Protein AF-A0A9D8B6K0-F1 (afdb_monomer_lite)

Foldseek 3Di:
DLQLLLCLLVQLQVLQVHDLVQLCVQLVHDSVVNVCSNRSVDRDDLVSSVSSLVSSPPRGDPDPVSVVSNVVSVVSSCVVVVPD

Secondary structure (DSSP, 8-state):
-HHHHHHHHHHHHHHTT--HHHHHHHHTS-HHHHHHHHTTSSPPPHHHHHHHHHHHHTT--S-HHHHHHHHHHHHHHHHHHTT-

pLDDT: mean 88.22, std 11.72, range [40.72, 97.19]

Structure (mmCIF, N/CA/C/O backbone):
data_AF-A0A9D8B6K0-F1
#
_entry.id   AF-A0A9D8B6K0-F1
#
loop_
_atom_site.group_PDB
_atom_site.id
_atom_site.type_symbol
_atom_site.label_atom_id
_atom_site.label_alt_id
_atom_site.label_comp_id
_atom_site.label_asym_id
_atom_site.label_entity_id
_atom_site.label_seq_id
_atom_site.pdbx_PDB_ins_code
_atom_site.Cartn_x
_atom_site.Cartn_y
_atom_site.Cartn_z
_atom_site.occupancy
_atom_site.B_iso_or_equiv
_atom_site.auth_seq_id
_atom_site.auth_comp_id
_atom_site.auth_asym_id
_atom_site.auth_atom_id
_atom_site.pdbx_PDB_model_num
ATOM 1 N N . MET A 1 1 ? 16.196 -1.288 -0.230 1.00 51.41 1 MET A N 1
ATOM 2 C CA . MET A 1 1 ? 15.685 -0.354 -1.255 1.00 51.41 1 MET A CA 1
ATOM 3 C C . MET A 1 1 ? 14.526 -0.922 -2.083 1.00 51.41 1 MET A C 1
ATOM 5 O O . MET A 1 1 ? 13.396 -0.642 -1.723 1.00 51.41 1 MET A O 1
ATOM 9 N N . GLN A 1 2 ? 14.701 -1.773 -3.110 1.00 55.69 2 GLN A N 1
ATOM 10 C CA . GLN A 1 2 ? 13.562 -2.218 -3.965 1.00 55.69 2 GLN A CA 1
ATOM 11 C C . GLN A 1 2 ? 12.473 -3.045 -3.235 1.00 55.69 2 GLN A C 1
ATOM 13 O O . GLN A 1 2 ? 11.299 -2.985 -3.590 1.00 55.69 2 GLN A O 1
ATOM 18 N N . ASN A 1 3 ? 12.847 -3.774 -2.177 1.00 70.38 3 ASN A N 1
ATOM 19 C CA . ASN A 1 3 ? 11.924 -4.544 -1.331 1.00 70.38 3 ASN A CA 1
ATOM 20 C C . ASN A 1 3 ? 11.106 -3.661 -0.357 1.00 70.38 3 ASN A C 1
ATOM 22 O O . ASN A 1 3 ? 10.056 -4.072 0.129 1.00 70.38 3 ASN A O 1
ATOM 26 N N . GLU A 1 4 ? 11.562 -2.437 -0.067 1.00 85.12 4 GLU A N 1
ATOM 27 C CA . GLU A 1 4 ? 10.973 -1.597 0.988 1.00 85.12 4 GLU A CA 1
ATOM 28 C C . GLU A 1 4 ? 9.676 -0.922 0.537 1.00 85.12 4 GLU A C 1
ATOM 30 O O . GLU A 1 4 ? 8.739 -0.839 1.326 1.00 85.12 4 GLU A O 1
ATOM 35 N N . ILE A 1 5 ? 9.564 -0.528 -0.740 1.00 88.62 5 ILE A N 1
ATOM 36 C CA . ILE A 1 5 ? 8.314 0.020 -1.297 1.00 88.62 5 ILE A CA 1
ATOM 37 C C . ILE A 1 5 ? 7.208 -1.037 -1.260 1.00 88.62 5 ILE A C 1
ATOM 39 O O . ILE A 1 5 ? 6.104 -0.772 -0.786 1.00 88.62 5 ILE A O 1
ATOM 43 N N . GLY A 1 6 ? 7.504 -2.245 -1.748 1.00 92.19 6 GLY A N 1
ATOM 44 C CA . GLY A 1 6 ? 6.556 -3.358 -1.739 1.00 92.19 6 GLY A CA 1
ATOM 45 C C . GLY A 1 6 ? 6.062 -3.673 -0.330 1.00 92.19 6 GLY A C 1
ATOM 46 O O . GLY A 1 6 ? 4.858 -3.817 -0.102 1.00 92.19 6 GLY A O 1
ATOM 47 N N . LEU A 1 7 ? 6.987 -3.699 0.631 1.00 92.31 7 LEU A N 1
ATOM 48 C CA . LEU A 1 7 ? 6.670 -3.892 2.039 1.00 92.31 7 LEU A CA 1
ATOM 49 C C . LEU A 1 7 ? 5.819 -2.746 2.608 1.00 92.31 7 LEU A C 1
ATOM 51 O O . LEU A 1 7 ? 4.820 -3.019 3.270 1.00 92.31 7 LEU A O 1
ATOM 55 N N . ALA A 1 8 ? 6.149 -1.486 2.322 1.00 93.38 8 ALA A N 1
ATOM 56 C CA . ALA A 1 8 ? 5.376 -0.325 2.768 1.00 93.38 8 ALA A CA 1
ATOM 57 C C . ALA A 1 8 ? 3.937 -0.349 2.223 1.00 93.38 8 ALA A C 1
ATOM 59 O O . ALA A 1 8 ? 2.983 -0.156 2.977 1.00 93.38 8 ALA A O 1
ATOM 60 N N . ILE A 1 9 ? 3.761 -0.672 0.937 1.00 93.62 9 ILE A N 1
ATOM 61 C CA . ILE A 1 9 ? 2.439 -0.841 0.311 1.00 93.62 9 ILE A CA 1
ATOM 62 C C . ILE A 1 9 ? 1.657 -1.957 1.010 1.00 93.62 9 ILE A C 1
ATOM 64 O O . ILE A 1 9 ? 0.482 -1.781 1.339 1.00 93.62 9 ILE A O 1
ATOM 68 N N . ARG A 1 10 ? 2.310 -3.093 1.282 1.00 95.62 10 ARG A N 1
ATOM 69 C CA . ARG A 1 10 ? 1.693 -4.223 1.983 1.00 95.62 10 ARG A CA 1
ATOM 70 C C . ARG A 1 10 ? 1.230 -3.834 3.385 1.00 95.62 10 ARG A C 1
ATOM 72 O O . ARG A 1 10 ? 0.095 -4.143 3.745 1.00 95.62 10 ARG A O 1
ATOM 79 N N . LEU A 1 11 ? 2.093 -3.191 4.170 1.00 94.69 11 LEU A N 1
ATOM 80 C CA . LEU A 1 11 ? 1.794 -2.784 5.545 1.00 94.69 11 LEU A CA 1
ATOM 81 C C . LEU A 1 11 ? 0.633 -1.791 5.581 1.00 94.69 11 LEU A C 1
ATOM 83 O O . LEU A 1 11 ? -0.331 -2.013 6.312 1.00 94.69 11 LEU A O 1
ATOM 87 N N . ALA A 1 12 ? 0.674 -0.765 4.730 1.00 94.62 12 ALA A N 1
ATOM 88 C CA . ALA A 1 12 ? -0.401 0.209 4.587 1.00 94.62 12 ALA A CA 1
ATOM 89 C C . ALA A 1 12 ? -1.732 -0.463 4.209 1.00 94.62 12 ALA A C 1
ATOM 91 O O . ALA A 1 12 ? -2.755 -0.227 4.852 1.00 94.62 12 ALA A O 1
ATOM 92 N N . ARG A 1 13 ? -1.719 -1.364 3.217 1.00 96.25 13 ARG A N 1
ATOM 93 C CA . ARG A 1 13 ? -2.914 -2.095 2.777 1.00 96.25 13 ARG A CA 1
ATOM 94 C C . ARG A 1 13 ? -3.512 -2.956 3.893 1.00 96.25 13 ARG A C 1
ATOM 96 O O . ARG A 1 13 ? -4.729 -2.957 4.077 1.00 96.25 13 ARG A O 1
ATOM 103 N N . VAL A 1 14 ? -2.678 -3.723 4.595 1.00 95.75 14 VAL A N 1
ATOM 104 C CA . VAL A 1 14 ? -3.128 -4.604 5.683 1.00 95.75 14 VAL A CA 1
ATOM 105 C C . VAL A 1 14 ? -3.681 -3.782 6.844 1.00 95.75 14 VAL A C 1
ATOM 107 O O . VAL A 1 14 ? -4.727 -4.142 7.378 1.00 9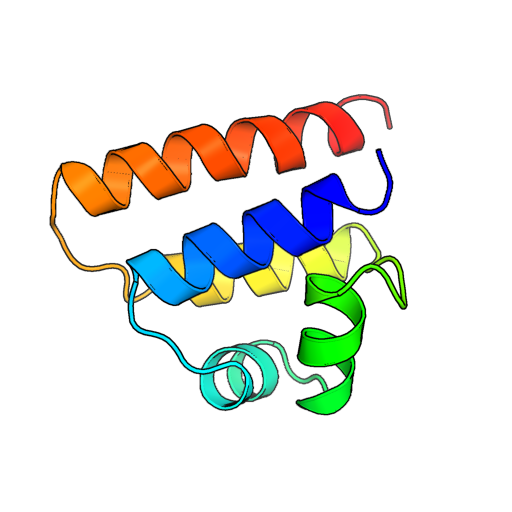5.75 14 VAL A O 1
ATOM 110 N N . ALA A 1 15 ? -3.051 -2.654 7.182 1.00 94.25 15 ALA A N 1
ATOM 111 C CA . ALA A 1 15 ? -3.515 -1.771 8.251 1.00 94.25 15 ALA A CA 1
ATOM 112 C C . ALA A 1 15 ? -4.920 -1.203 7.994 1.00 94.25 15 ALA A C 1
ATOM 114 O O . ALA A 1 15 ? -5.694 -1.049 8.933 1.00 94.25 15 ALA A O 1
ATOM 115 N N . VAL A 1 16 ? -5.280 -0.943 6.732 1.00 95.00 16 VAL A N 1
ATOM 116 C CA . VAL A 1 16 ? -6.635 -0.496 6.358 1.00 95.00 16 VAL A CA 1
ATOM 117 C C . VAL A 1 16 ? -7.604 -1.650 6.058 1.00 95.00 16 VAL A C 1
ATOM 119 O O . VAL A 1 16 ? -8.717 -1.410 5.599 1.00 95.00 16 VAL A O 1
ATOM 122 N N . GLY A 1 17 ? -7.195 -2.908 6.264 1.00 94.75 17 GLY A N 1
ATOM 123 C CA . GLY A 1 17 ? -8.052 -4.085 6.082 1.00 94.75 17 GLY A CA 1
ATOM 124 C C . GLY A 1 17 ? -8.406 -4.423 4.628 1.00 94.75 17 GLY A C 1
ATOM 125 O O . GLY A 1 17 ? -9.355 -5.167 4.387 1.00 94.75 17 GLY A O 1
ATOM 126 N N . LYS A 1 18 ? -7.671 -3.900 3.639 1.00 95.06 18 LYS A N 1
ATOM 127 C CA . LYS A 1 18 ? -7.952 -4.158 2.216 1.00 95.06 18 LYS A CA 1
ATOM 128 C C . LYS A 1 18 ? -7.272 -5.434 1.725 1.00 95.06 18 LYS A C 1
ATOM 130 O O . LYS A 1 18 ? -6.118 -5.713 2.051 1.00 95.06 18 LYS A O 1
ATOM 135 N N . SER A 1 19 ? -7.933 -6.187 0.854 1.00 96.62 19 SER A N 1
ATOM 136 C CA . SER A 1 19 ? -7.318 -7.297 0.122 1.00 96.62 19 SER A CA 1
ATOM 137 C C . SER A 1 19 ? -6.507 -6.797 -1.079 1.00 96.62 19 SER A C 1
ATOM 139 O O . SER A 1 19 ? -6.738 -5.703 -1.602 1.00 96.62 19 SER A O 1
ATOM 141 N N . GLN A 1 20 ? -5.559 -7.611 -1.557 1.00 97.12 20 GLN A N 1
ATOM 142 C CA . GLN A 1 20 ? -4.811 -7.304 -2.785 1.00 97.12 20 GLN A CA 1
ATOM 143 C C . GLN A 1 20 ? -5.754 -7.133 -3.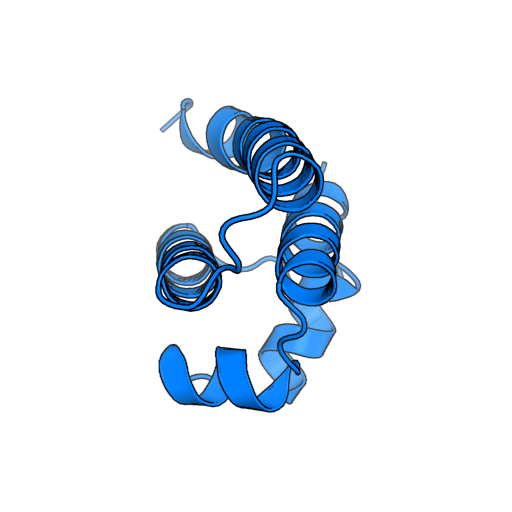984 1.00 97.12 20 GLN A C 1
ATOM 145 O O . GLN A 1 20 ? -5.537 -6.253 -4.809 1.00 97.12 20 GLN A O 1
ATOM 150 N N . TRP A 1 21 ? -6.832 -7.923 -4.050 1.00 97.19 21 TRP A N 1
ATOM 151 C CA . TRP A 1 21 ? -7.833 -7.842 -5.114 1.00 97.19 21 TRP A CA 1
ATOM 152 C C . TRP A 1 21 ? -8.588 -6.508 -5.104 1.00 97.19 21 TRP A C 1
ATOM 154 O O . TRP A 1 21 ? -8.744 -5.885 -6.151 1.00 97.19 21 TRP A O 1
ATOM 164 N N . GLN A 1 22 ? -9.007 -6.032 -3.925 1.00 95.19 22 GLN A N 1
ATOM 165 C CA . GLN A 1 22 ? -9.711 -4.752 -3.787 1.00 95.19 22 GLN A CA 1
ATOM 166 C C . GLN A 1 22 ? -8.846 -3.578 -4.258 1.00 95.19 22 GLN A C 1
ATOM 168 O O . GLN A 1 22 ? -9.326 -2.712 -4.989 1.00 95.19 22 GLN A O 1
ATOM 173 N N . VAL A 1 23 ? -7.564 -3.566 -3.878 1.00 96.19 23 VAL A N 1
ATOM 174 C CA . VAL A 1 23 ? -6.619 -2.530 -4.321 1.00 96.19 23 VAL A CA 1
ATOM 175 C C . VAL A 1 23 ? -6.333 -2.655 -5.820 1.00 96.19 23 VAL A C 1
ATOM 177 O O . VAL A 1 23 ? -6.404 -1.660 -6.536 1.00 96.19 23 VAL A O 1
ATOM 180 N N . ALA A 1 24 ? -6.084 -3.870 -6.317 1.00 96.06 24 ALA A N 1
ATOM 181 C CA . ALA A 1 24 ? -5.801 -4.125 -7.729 1.00 96.06 24 ALA A CA 1
ATOM 182 C C . ALA A 1 24 ? -6.938 -3.651 -8.644 1.00 96.06 24 ALA A C 1
ATOM 184 O O . ALA A 1 24 ? -6.698 -2.904 -9.594 1.00 96.06 24 ALA A O 1
ATOM 185 N N . ARG A 1 25 ? -8.185 -4.008 -8.306 1.00 95.38 25 ARG A N 1
ATOM 186 C CA . ARG A 1 25 ? -9.380 -3.591 -9.049 1.00 95.38 25 ARG A CA 1
ATOM 187 C C . ARG A 1 25 ? -9.532 -2.074 -9.075 1.00 95.38 25 ARG A C 1
ATOM 189 O O . ARG A 1 25 ? -9.883 -1.524 -10.111 1.00 95.38 25 ARG A O 1
ATOM 196 N N . ARG A 1 26 ? -9.249 -1.398 -7.959 1.00 93.31 26 ARG A N 1
ATOM 197 C CA . ARG A 1 26 ? -9.356 0.064 -7.859 1.00 93.31 26 ARG A CA 1
ATOM 198 C C . ARG A 1 26 ? -8.295 0.797 -8.682 1.00 93.31 26 ARG A C 1
ATOM 200 O O . ARG A 1 26 ? -8.568 1.877 -9.189 1.00 93.31 26 ARG A O 1
ATOM 207 N N . VAL A 1 27 ? -7.106 0.213 -8.818 1.00 93.50 27 VAL A N 1
ATOM 208 C CA . VAL A 1 27 ? -5.987 0.784 -9.591 1.00 93.50 27 VAL A CA 1
ATOM 209 C C . VAL A 1 27 ? -6.031 0.398 -11.075 1.00 93.50 27 VAL A C 1
ATOM 211 O O . VAL A 1 27 ? -5.374 1.042 -11.890 1.00 93.50 27 VAL A O 1
ATOM 214 N N . GLY A 1 28 ? -6.814 -0.622 -11.439 1.00 94.62 28 GLY A N 1
ATOM 215 C CA . GLY A 1 28 ? -6.895 -1.130 -12.809 1.00 94.62 28 GLY A CA 1
ATOM 216 C C . GLY A 1 28 ? -5.721 -2.037 -13.185 1.00 94.62 28 GLY A C 1
ATOM 217 O O . GLY A 1 28 ? -5.306 -2.059 -14.339 1.00 94.62 28 GLY A O 1
ATOM 218 N N . VAL A 1 29 ? -5.166 -2.776 -12.219 1.00 94.56 29 VAL A N 1
ATOM 219 C CA . VAL A 1 29 ? -4.093 -3.760 -12.447 1.00 94.56 29 VAL A CA 1
ATOM 220 C C . VAL A 1 29 ? -4.565 -5.169 -12.115 1.00 94.56 29 VAL A C 1
ATOM 222 O O . VAL A 1 29 ? -5.505 -5.370 -11.347 1.00 94.56 29 VAL A O 1
ATOM 225 N N . HIS A 1 30 ? -3.879 -6.174 -12.658 1.00 96.19 30 HIS A N 1
ATOM 226 C CA . HIS A 1 30 ? -4.140 -7.561 -12.294 1.00 96.19 30 HIS A CA 1
ATOM 227 C C . HIS A 1 30 ? -3.744 -7.825 -10.820 1.00 96.19 30 HIS A C 1
ATOM 229 O O . HIS A 1 30 ? -2.686 -7.355 -10.391 1.00 96.19 30 HIS A O 1
ATOM 235 N N . PRO A 1 31 ? -4.507 -8.611 -10.029 1.00 93.50 31 PRO A N 1
ATOM 236 C CA . PRO A 1 31 ? -4.164 -8.916 -8.632 1.00 93.50 31 PRO A CA 1
ATOM 237 C C . PRO A 1 31 ? -2.767 -9.528 -8.447 1.00 93.50 31 PRO A C 1
ATOM 239 O O . PRO A 1 31 ? -2.082 -9.239 -7.465 1.00 93.50 31 PRO A O 1
ATOM 242 N N . ALA A 1 32 ? -2.307 -10.320 -9.423 1.00 96.12 32 ALA A N 1
ATOM 243 C CA . ALA A 1 32 ? -0.949 -10.868 -9.425 1.00 96.12 32 ALA A CA 1
ATOM 244 C C . ALA A 1 32 ? 0.134 -9.774 -9.438 1.00 96.12 32 ALA A C 1
ATOM 246 O O . ALA A 1 32 ? 1.176 -9.951 -8.810 1.00 96.12 32 ALA A O 1
ATOM 247 N N . SER A 1 33 ? -0.124 -8.626 -10.076 1.00 96.19 33 SER A N 1
ATOM 248 C CA . SER A 1 33 ? 0.799 -7.488 -10.075 1.00 96.19 33 SER A CA 1
ATOM 249 C C . SER A 1 33 ? 0.998 -6.948 -8.662 1.00 96.19 33 SER A C 1
ATOM 251 O O . SER A 1 33 ? 2.136 -6.779 -8.240 1.00 96.19 33 SER A O 1
ATOM 253 N N . VAL A 1 34 ? -0.082 -6.783 -7.887 1.00 96.62 34 VAL A N 1
ATOM 254 C CA . VAL A 1 34 ? 0.002 -6.338 -6.483 1.00 96.62 34 VAL A CA 1
ATOM 255 C C . VAL A 1 34 ? 0.786 -7.340 -5.635 1.00 96.62 34 VAL A C 1
ATOM 257 O O . VAL A 1 34 ? 1.654 -6.941 -4.865 1.00 96.62 34 VAL A O 1
ATOM 260 N N . ASN A 1 35 ? 0.558 -8.644 -5.820 1.00 96.31 35 ASN A N 1
ATOM 261 C CA . ASN A 1 35 ? 1.351 -9.681 -5.153 1.00 96.31 35 ASN A CA 1
ATOM 262 C C . ASN A 1 35 ? 2.846 -9.587 -5.517 1.00 96.31 35 ASN A C 1
ATOM 264 O O . ASN A 1 35 ? 3.710 -9.670 -4.645 1.00 96.31 35 ASN A O 1
ATOM 268 N N . HIS A 1 36 ? 3.174 -9.384 -6.795 1.00 95.81 36 HIS A N 1
ATOM 269 C CA . HIS A 1 36 ? 4.561 -9.221 -7.227 1.00 95.81 36 HIS A CA 1
ATOM 270 C C . HIS A 1 36 ? 5.216 -7.970 -6.641 1.00 95.81 36 HIS A C 1
ATOM 272 O O . HIS A 1 36 ? 6.358 -8.064 -6.193 1.00 95.81 36 HIS A O 1
ATOM 278 N N . PHE A 1 37 ? 4.497 -6.848 -6.580 1.00 95.00 37 PHE A N 1
ATOM 279 C CA . PHE A 1 37 ? 4.983 -5.617 -5.959 1.00 95.00 37 PHE A CA 1
ATOM 280 C C . PHE A 1 37 ? 5.252 -5.815 -4.466 1.00 95.00 37 PHE A C 1
ATOM 282 O O . PHE A 1 37 ? 6.361 -5.570 -4.004 1.00 95.00 37 PHE A O 1
ATOM 289 N N . GLU A 1 38 ? 4.280 -6.339 -3.715 1.00 95.25 38 GLU A N 1
ATOM 290 C CA . GLU A 1 38 ? 4.391 -6.516 -2.259 1.00 95.25 38 GLU A CA 1
ATOM 291 C C . GLU A 1 38 ? 5.476 -7.502 -1.825 1.00 95.25 38 GLU A C 1
ATOM 293 O O . GLU A 1 38 ? 5.935 -7.456 -0.686 1.00 95.25 38 GLU A O 1
ATOM 298 N N . ARG A 1 39 ? 5.868 -8.417 -2.715 1.00 93.69 39 ARG A N 1
ATOM 299 C CA . ARG A 1 39 ? 6.943 -9.388 -2.479 1.00 93.69 39 ARG A CA 1
ATOM 300 C C . ARG A 1 39 ? 8.292 -8.948 -3.047 1.00 93.69 39 ARG A C 1
ATOM 302 O O . ARG A 1 39 ? 9.214 -9.758 -3.051 1.00 93.69 39 ARG A O 1
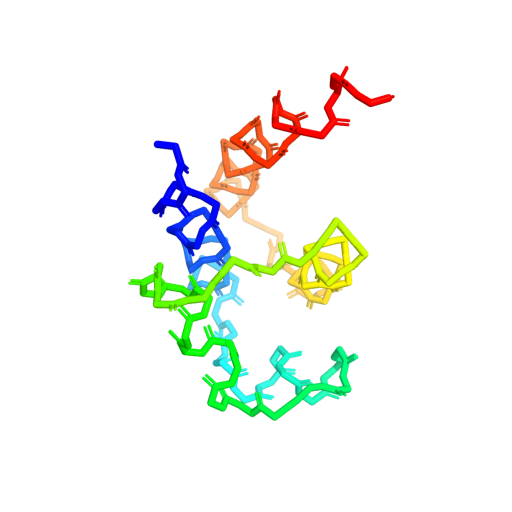ATOM 309 N N . GLY A 1 40 ? 8.379 -7.744 -3.616 1.00 91.62 40 GLY A N 1
ATOM 310 C CA . GLY A 1 40 ? 9.588 -7.252 -4.277 1.00 91.62 40 GLY A CA 1
ATOM 311 C C . GLY A 1 40 ? 9.981 -8.035 -5.537 1.00 91.62 40 GLY A C 1
ATOM 312 O O . GLY A 1 40 ? 11.105 -7.905 -6.005 1.00 91.62 40 GLY A O 1
ATOM 313 N N . LYS A 1 41 ? 9.078 -8.851 -6.103 1.00 92.88 41 LYS A N 1
ATOM 314 C CA . LYS A 1 41 ? 9.326 -9.602 -7.351 1.00 92.88 41 LYS A CA 1
ATOM 315 C C . LYS A 1 41 ? 9.298 -8.704 -8.586 1.00 92.88 41 LYS A C 1
ATOM 317 O O . LYS A 1 41 ? 9.839 -9.069 -9.623 1.00 92.88 41 LYS A O 1
ATOM 322 N N . ARG A 1 42 ? 8.617 -7.563 -8.491 1.00 91.38 42 ARG A N 1
ATOM 323 C CA . ARG A 1 42 ? 8.569 -6.527 -9.520 1.00 91.38 42 ARG A CA 1
ATOM 324 C C . ARG A 1 42 ? 8.534 -5.172 -8.834 1.00 91.38 42 ARG A C 1
ATOM 326 O O . ARG A 1 42 ? 7.828 -5.014 -7.843 1.00 91.38 42 ARG A O 1
ATOM 333 N N . VAL A 1 43 ? 9.254 -4.204 -9.384 1.00 87.25 43 VAL A N 1
ATOM 334 C CA . VAL A 1 43 ? 9.196 -2.820 -8.911 1.00 87.25 43 VAL A CA 1
ATOM 335 C C . VAL A 1 43 ? 8.038 -2.114 -9.628 1.00 87.25 43 VAL A C 1
ATOM 337 O O . VAL A 1 43 ? 8.015 -2.114 -10.863 1.00 87.25 43 VAL A O 1
ATOM 340 N N . PRO A 1 44 ? 7.040 -1.578 -8.904 1.00 89.44 44 PRO A N 1
ATOM 341 C CA . PRO A 1 44 ? 6.036 -0.704 -9.501 1.00 89.44 44 PRO A CA 1
ATOM 342 C C . PRO A 1 44 ? 6.670 0.635 -9.903 1.00 89.44 44 PRO A C 1
ATOM 344 O O . PRO A 1 44 ? 7.512 1.172 -9.183 1.00 89.44 44 PRO A O 1
ATOM 347 N N . ASP A 1 45 ? 6.252 1.187 -11.040 1.00 89.69 45 ASP A N 1
ATOM 348 C CA . ASP A 1 45 ? 6.624 2.551 -11.421 1.00 89.69 45 ASP A CA 1
ATOM 349 C C . ASP A 1 45 ? 5.982 3.599 -10.490 1.00 89.69 45 ASP A C 1
ATOM 351 O O . ASP A 1 45 ? 5.077 3.304 -9.701 1.00 89.69 45 ASP A O 1
ATOM 355 N N . ALA A 1 46 ? 6.468 4.840 -10.572 1.00 88.00 46 ALA A N 1
ATOM 356 C CA . ALA A 1 46 ? 6.029 5.940 -9.713 1.00 88.00 46 ALA A CA 1
ATOM 357 C C . ALA A 1 46 ? 4.514 6.190 -9.787 1.00 88.00 46 ALA A C 1
ATOM 359 O O . ALA A 1 46 ? 3.857 6.424 -8.768 1.00 88.00 46 ALA A O 1
ATOM 360 N N . GLU A 1 47 ? 3.936 6.102 -10.987 1.00 90.12 47 GLU A N 1
ATOM 361 C CA . GLU A 1 47 ? 2.503 6.295 -11.174 1.00 90.12 47 GLU A CA 1
ATOM 362 C C . GLU A 1 47 ? 1.694 5.173 -10.514 1.00 90.12 47 GLU A C 1
ATOM 364 O O . GLU A 1 47 ? 0.711 5.439 -9.815 1.00 90.12 47 GLU A O 1
ATOM 369 N N . THR A 1 48 ? 2.120 3.927 -10.692 1.00 92.81 48 THR A N 1
ATOM 370 C CA . THR A 1 48 ? 1.511 2.749 -10.081 1.00 92.81 48 THR A CA 1
ATOM 371 C C . THR A 1 48 ? 1.571 2.851 -8.564 1.00 92.81 48 THR A C 1
ATOM 373 O O . THR A 1 48 ? 0.560 2.604 -7.906 1.00 92.81 48 THR A O 1
ATOM 376 N N . VAL A 1 49 ? 2.697 3.287 -7.991 1.00 92.31 49 VAL A N 1
ATOM 377 C CA . VAL A 1 49 ? 2.796 3.514 -6.542 1.00 92.31 49 VAL A CA 1
ATOM 378 C C . VAL A 1 49 ? 1.825 4.592 -6.072 1.00 92.31 49 VAL A C 1
ATOM 380 O O . VAL A 1 49 ? 1.091 4.360 -5.110 1.00 92.31 49 VAL A O 1
ATOM 383 N N . ARG A 1 50 ? 1.737 5.729 -6.774 1.00 90.69 50 ARG A N 1
ATOM 384 C CA . ARG A 1 50 ? 0.773 6.794 -6.449 1.00 90.69 50 ARG A CA 1
ATOM 385 C C . ARG A 1 50 ? -0.669 6.283 -6.479 1.00 90.69 50 ARG A C 1
ATOM 387 O O . ARG A 1 50 ? -1.441 6.551 -5.559 1.00 90.69 50 ARG A O 1
ATOM 394 N N . ARG A 1 51 ? -1.043 5.526 -7.514 1.00 94.00 51 ARG A N 1
ATOM 395 C CA . ARG A 1 51 ? -2.395 4.959 -7.647 1.00 94.00 51 ARG A CA 1
ATOM 396 C C . ARG A 1 51 ? -2.690 3.931 -6.548 1.00 94.00 51 ARG A C 1
ATOM 398 O O . ARG A 1 51 ? -3.774 3.977 -5.970 1.00 94.00 51 ARG A O 1
ATOM 405 N N . LEU A 1 52 ? -1.738 3.047 -6.229 1.00 93.75 52 LEU A N 1
ATOM 406 C CA . LEU A 1 52 ? -1.850 2.077 -5.128 1.00 93.75 52 LEU A CA 1
ATOM 407 C C . LEU A 1 52 ? -2.056 2.779 -3.786 1.00 93.75 52 LEU A C 1
ATOM 409 O O . LEU A 1 52 ? -2.959 2.408 -3.039 1.00 93.75 52 LEU A O 1
ATOM 413 N N . TRP A 1 53 ? -1.268 3.816 -3.510 1.00 92.44 53 TRP A N 1
ATOM 414 C CA . TRP A 1 53 ? -1.367 4.589 -2.277 1.00 92.44 53 TRP A CA 1
ATOM 415 C C . TRP A 1 53 ? -2.734 5.267 -2.133 1.00 92.44 53 TRP A C 1
ATOM 417 O O . TRP A 1 53 ? -3.425 5.076 -1.133 1.00 92.44 53 TRP A O 1
ATOM 427 N N . ASN A 1 54 ? -3.186 5.963 -3.178 1.00 91.75 54 ASN A N 1
ATOM 428 C CA . ASN A 1 54 ? -4.499 6.609 -3.183 1.00 91.75 54 ASN A CA 1
ATOM 429 C C . ASN A 1 54 ? -5.637 5.591 -2.992 1.00 91.75 54 ASN A C 1
ATOM 431 O O . ASN A 1 54 ? -6.588 5.841 -2.257 1.00 91.75 54 ASN A O 1
ATOM 435 N N . ALA A 1 55 ? -5.543 4.413 -3.617 1.00 93.81 55 ALA A N 1
ATOM 436 C CA . ALA A 1 55 ? -6.542 3.356 -3.462 1.00 93.81 55 ALA A CA 1
ATOM 437 C C . ALA A 1 55 ? -6.609 2.785 -2.033 1.00 93.81 55 ALA A C 1
ATOM 439 O O . ALA A 1 55 ? -7.666 2.298 -1.617 1.00 93.81 55 ALA A O 1
ATOM 440 N N . ILE A 1 56 ? -5.498 2.830 -1.295 1.00 94.06 56 ILE A N 1
ATOM 441 C CA . ILE A 1 56 ? -5.416 2.428 0.111 1.00 94.06 56 ILE A CA 1
ATOM 442 C C . ILE A 1 56 ? -6.056 3.498 1.010 1.00 94.06 56 ILE A C 1
ATOM 444 O O . ILE A 1 56 ? -6.852 3.142 1.877 1.00 94.06 56 ILE A O 1
ATOM 448 N N . GLU A 1 57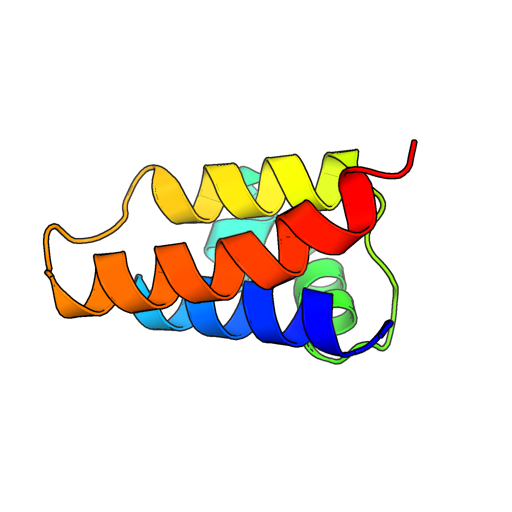 ? -5.775 4.783 0.774 1.00 88.50 57 GLU A N 1
ATOM 449 C CA . GLU A 1 57 ? -6.230 5.891 1.630 1.00 88.50 57 GLU A CA 1
ATOM 450 C C . GLU A 1 57 ? -7.738 6.167 1.576 1.00 88.50 57 GLU A C 1
ATOM 452 O O . GLU A 1 57 ? -8.315 6.502 2.609 1.00 88.50 57 GLU A O 1
ATOM 457 N N . ILE A 1 58 ? -8.394 6.019 0.416 1.00 84.88 58 ILE A N 1
ATOM 458 C CA . ILE A 1 58 ? -9.783 6.499 0.239 1.00 84.88 58 ILE A CA 1
ATOM 459 C C . ILE A 1 58 ? -10.787 5.861 1.219 1.00 84.88 58 ILE A C 1
ATOM 461 O O . ILE A 1 58 ? -11.763 6.508 1.583 1.00 84.88 58 ILE A O 1
ATOM 465 N N . ASP A 1 59 ? -10.531 4.642 1.702 1.00 78.88 59 ASP A N 1
ATOM 466 C CA . ASP A 1 59 ? -11.413 3.974 2.673 1.00 78.88 59 ASP A CA 1
ATOM 467 C C . ASP A 1 59 ? -10.677 3.608 3.974 1.00 78.88 59 ASP A C 1
ATOM 469 O O . ASP A 1 59 ? -11.024 2.628 4.637 1.00 78.88 59 ASP A O 1
ATOM 473 N N . ALA A 1 60 ? -9.613 4.339 4.321 1.00 85.00 60 ALA A N 1
ATOM 474 C CA . ALA A 1 60 ? -8.854 4.067 5.535 1.00 85.00 60 ALA A CA 1
ATOM 475 C C . ALA A 1 60 ? -9.720 4.301 6.795 1.00 85.00 60 ALA A C 1
ATOM 477 O O . ALA A 1 60 ? -10.334 5.365 6.932 1.00 85.00 60 ALA A O 1
ATOM 478 N N . PRO A 1 61 ? -9.760 3.350 7.750 1.00 86.69 61 PRO A N 1
ATOM 479 C CA . PRO A 1 61 ? -10.446 3.549 9.022 1.00 86.69 61 PRO A CA 1
ATOM 480 C C . PRO A 1 61 ? -9.910 4.772 9.774 1.00 86.69 61 PRO A C 1
ATOM 482 O O . PRO A 1 61 ? -8.699 5.001 9.824 1.00 86.69 61 PRO A O 1
ATOM 485 N N . LYS A 1 62 ? -10.800 5.515 10.445 1.00 86.75 62 LYS A N 1
ATOM 486 C CA . LYS A 1 62 ? -10.425 6.620 11.343 1.00 86.75 62 LYS A CA 1
ATOM 487 C C . LYS A 1 62 ? -9.873 6.070 12.664 1.00 86.75 62 LYS A C 1
ATOM 489 O O . LYS A 1 62 ? -10.539 6.106 13.692 1.00 86.75 62 LYS A O 1
ATOM 494 N N . SER A 1 63 ? -8.661 5.526 12.614 1.00 92.00 63 SER A N 1
ATOM 495 C CA . SER A 1 63 ? -7.931 4.984 13.762 1.00 92.00 63 SER A CA 1
ATOM 496 C C . SER A 1 63 ? -6.548 5.639 13.866 1.00 92.00 63 SER A C 1
ATOM 498 O O . SER A 1 63 ? -5.830 5.676 12.862 1.00 92.00 63 SER A O 1
ATOM 500 N N . PRO A 1 64 ? -6.127 6.112 15.057 1.00 89.06 64 PRO A N 1
ATOM 501 C CA . PRO A 1 64 ? -4.787 6.668 15.257 1.00 89.06 64 PRO A CA 1
ATOM 502 C C . PRO A 1 64 ? -3.663 5.694 14.884 1.00 89.06 64 PRO A C 1
ATOM 504 O O . PRO A 1 64 ? -2.654 6.105 14.317 1.00 89.06 64 PRO A O 1
ATOM 507 N N . LEU A 1 65 ? -3.855 4.393 15.135 1.00 88.88 65 LEU A N 1
ATOM 508 C CA . LEU A 1 65 ? -2.878 3.362 14.774 1.00 88.88 65 LEU A CA 1
ATOM 509 C C . LEU A 1 65 ? -2.760 3.205 13.255 1.00 88.88 65 LEU A C 1
ATOM 511 O O . LEU A 1 65 ? -1.653 3.141 12.725 1.00 88.88 65 LEU A O 1
ATOM 515 N N . VAL A 1 66 ? -3.890 3.204 12.543 1.00 90.50 66 VAL A N 1
ATOM 516 C CA . VAL A 1 66 ? -3.903 3.155 11.073 1.00 90.50 66 VAL A CA 1
ATOM 517 C C . VAL A 1 66 ? -3.219 4.394 10.499 1.00 90.50 66 VAL A C 1
ATOM 519 O O . VAL A 1 66 ? -2.355 4.267 9.634 1.00 90.50 66 VAL A O 1
ATOM 522 N N . ALA A 1 67 ? -3.533 5.581 11.022 1.00 89.62 67 ALA A N 1
ATOM 523 C CA . ALA A 1 67 ? -2.899 6.826 10.600 1.00 89.62 67 ALA A CA 1
ATOM 524 C C . ALA A 1 67 ? -1.376 6.807 10.822 1.00 89.62 67 ALA A C 1
ATOM 526 O O . ALA A 1 67 ? -0.625 7.251 9.952 1.00 89.62 67 ALA A O 1
ATOM 527 N N . MET A 1 68 ? -0.910 6.247 11.946 1.00 91.81 68 MET A N 1
ATOM 528 C CA . MET A 1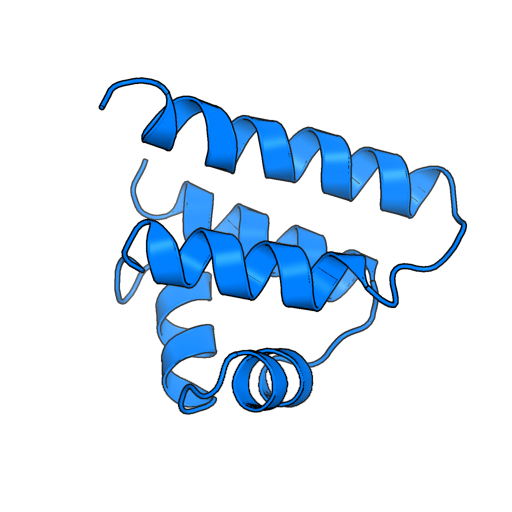 68 ? 0.518 6.077 12.221 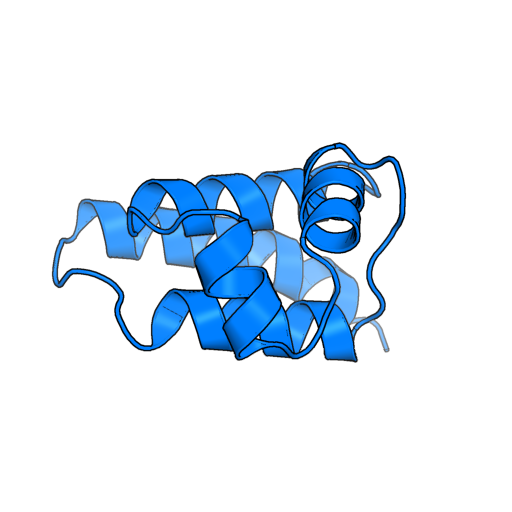1.00 91.81 68 MET A CA 1
ATOM 529 C C . MET A 1 68 ? 1.184 5.163 11.185 1.00 91.81 68 MET A C 1
ATOM 531 O O . MET A 1 68 ? 2.194 5.548 10.598 1.00 91.81 68 MET A O 1
ATOM 535 N N . VAL A 1 69 ? 0.601 3.994 10.893 1.00 91.19 69 VAL A N 1
ATOM 536 C CA . VAL A 1 69 ? 1.158 3.054 9.901 1.00 91.19 69 VAL A CA 1
ATOM 537 C C . VAL A 1 69 ? 1.193 3.666 8.501 1.00 91.19 69 VAL A C 1
ATOM 539 O O . VAL A 1 69 ? 2.193 3.515 7.793 1.00 91.19 69 VAL A O 1
ATOM 542 N N . LEU A 1 70 ? 0.139 4.386 8.102 1.00 90.56 70 LEU A N 1
ATOM 543 C CA . LEU A 1 70 ? 0.103 5.096 6.823 1.00 90.56 70 LEU A CA 1
ATOM 544 C C . LEU A 1 70 ? 1.187 6.177 6.764 1.00 90.56 70 LEU A C 1
ATOM 546 O O . LEU A 1 70 ? 1.909 6.253 5.774 1.00 90.56 70 LEU A O 1
ATOM 550 N N . LYS A 1 71 ? 1.374 6.964 7.827 1.00 90.06 71 LYS A N 1
ATOM 551 C CA . LYS A 1 71 ? 2.420 7.994 7.884 1.00 90.06 71 LYS A CA 1
ATOM 552 C C . LYS A 1 71 ? 3.820 7.399 7.729 1.00 90.06 71 LYS A C 1
ATOM 554 O O . LYS A 1 71 ? 4.596 7.902 6.918 1.00 90.06 71 LYS A O 1
ATOM 559 N N . GLU A 1 72 ? 4.139 6.336 8.465 1.00 91.38 72 GLU A N 1
ATOM 560 C CA . GLU A 1 72 ? 5.459 5.695 8.387 1.00 91.38 72 GLU A CA 1
ATOM 561 C C . GLU A 1 72 ? 5.693 5.038 7.022 1.00 91.38 72 GLU A C 1
ATOM 563 O O . GLU A 1 72 ? 6.739 5.237 6.405 1.00 91.38 72 GLU A O 1
ATOM 568 N N . SER A 1 73 ? 4.683 4.351 6.483 1.00 88.25 73 SER A N 1
ATOM 569 C CA . SER A 1 73 ? 4.771 3.730 5.157 1.00 88.25 73 SER A CA 1
ATOM 570 C C . SER A 1 73 ? 4.923 4.784 4.045 1.00 88.25 73 SER A C 1
ATOM 572 O O . SER A 1 73 ? 5.647 4.561 3.073 1.00 88.25 73 SER A O 1
ATOM 574 N N . ARG A 1 74 ? 4.324 5.974 4.203 1.00 88.19 74 ARG A N 1
ATOM 575 C CA . ARG A 1 74 ? 4.438 7.078 3.236 1.00 88.19 74 ARG A CA 1
ATOM 576 C C . ARG A 1 74 ? 5.834 7.679 3.184 1.00 88.19 74 ARG A C 1
ATOM 578 O O . ARG A 1 74 ? 6.246 8.105 2.113 1.00 88.19 74 ARG A O 1
ATOM 585 N N . LYS A 1 75 ? 6.566 7.722 4.303 1.00 87.75 75 LYS A N 1
ATOM 586 C CA . LYS A 1 75 ? 7.955 8.219 4.328 1.00 87.75 75 LYS A CA 1
ATOM 587 C C . LYS A 1 75 ? 8.858 7.365 3.441 1.00 87.75 75 LYS A C 1
ATOM 589 O O . LYS A 1 75 ? 9.640 7.914 2.673 1.00 87.75 75 LYS A O 1
ATOM 594 N N . VAL A 1 76 ? 8.692 6.042 3.507 1.00 84.69 76 VAL A N 1
ATOM 595 C CA . VAL A 1 76 ? 9.440 5.082 2.679 1.00 84.69 76 VAL A CA 1
ATOM 596 C C . VAL A 1 76 ? 9.142 5.297 1.197 1.00 84.69 76 VAL A C 1
ATOM 598 O O . VAL A 1 76 ? 10.057 5.343 0.382 1.00 84.69 76 VAL A O 1
ATOM 601 N N . VAL A 1 77 ? 7.865 5.485 0.853 1.00 83.38 77 VAL A N 1
ATOM 602 C CA . VAL A 1 77 ? 7.450 5.776 -0.524 1.00 83.38 77 VAL A CA 1
ATOM 603 C C . VAL A 1 77 ? 7.989 7.137 -0.986 1.00 83.38 77 VAL A C 1
ATOM 605 O O . VAL A 1 77 ? 8.608 7.226 -2.039 1.00 83.38 77 VAL A O 1
ATOM 608 N N . GLY A 1 78 ? 7.798 8.196 -0.197 1.00 77.50 78 GLY A N 1
ATOM 609 C CA . GLY A 1 78 ? 8.170 9.566 -0.558 1.00 77.50 78 GLY A CA 1
ATOM 610 C C . GLY A 1 78 ? 9.675 9.783 -0.718 1.00 77.50 78 GLY A C 1
ATOM 611 O O . GLY A 1 78 ? 10.082 10.462 -1.654 1.00 77.50 78 GLY A O 1
ATOM 612 N N . ALA A 1 79 ? 10.507 9.170 0.130 1.00 74.19 79 ALA A N 1
ATOM 613 C CA . ALA A 1 79 ? 11.964 9.318 0.068 1.00 74.19 79 ALA A CA 1
ATOM 614 C C . ALA A 1 79 ? 12.577 8.809 -1.250 1.00 74.19 79 ALA A C 1
ATOM 616 O O . ALA A 1 79 ? 13.619 9.306 -1.664 1.00 74.19 79 ALA A O 1
ATOM 617 N N . MET A 1 80 ? 11.933 7.848 -1.921 1.00 67.50 80 MET A N 1
ATOM 618 C CA . MET A 1 80 ? 12.441 7.258 -3.165 1.00 67.50 80 MET A CA 1
ATOM 619 C C . MET A 1 80 ? 11.978 7.999 -4.432 1.00 67.50 80 MET A C 1
ATOM 621 O O . MET A 1 80 ? 12.610 7.853 -5.473 1.00 67.50 80 MET A O 1
ATOM 625 N N . TYR A 1 81 ? 10.907 8.801 -4.347 1.00 64.94 81 TYR A N 1
ATOM 626 C CA . TYR A 1 81 ? 10.383 9.606 -5.465 1.00 64.94 81 TYR A CA 1
ATOM 627 C C . TYR A 1 81 ? 10.650 11.115 -5.322 1.00 64.94 81 TYR A C 1
ATOM 629 O O . TYR A 1 81 ? 10.306 11.873 -6.220 1.00 64.94 81 TYR A O 1
ATOM 637 N N . ALA A 1 82 ? 11.261 11.564 -4.220 1.00 57.75 82 ALA A N 1
ATOM 638 C CA . ALA A 1 82 ? 11.666 12.960 -4.007 1.00 57.75 82 ALA A CA 1
ATOM 639 C C . ALA A 1 82 ? 13.004 13.334 -4.687 1.00 57.75 82 ALA A C 1
ATOM 641 O O . ALA A 1 82 ? 13.482 14.453 -4.527 1.00 57.75 82 ALA A O 1
ATOM 642 N N . THR A 1 83 ? 13.619 12.404 -5.420 1.00 41.06 83 THR A N 1
ATOM 643 C CA . THR A 1 83 ? 14.906 12.568 -6.119 1.00 41.06 83 THR A CA 1
ATOM 644 C C . THR A 1 83 ? 14.770 12.580 -7.648 1.00 41.06 83 THR A C 1
ATOM 646 O O . THR A 1 83 ? 15.743 12.312 -8.350 1.00 41.06 83 THR A O 1
ATOM 649 N N . SER A 1 84 ? 13.577 12.861 -8.180 1.00 40.72 84 SER A N 1
ATOM 650 C CA . SER A 1 84 ? 13.315 13.016 -9.623 1.00 40.72 84 SER A CA 1
ATOM 651 C C . SER A 1 84 ? 12.845 14.422 -9.958 1.00 40.72 84 SER A C 1
ATOM 653 O O . SER A 1 84 ? 12.058 14.970 -9.155 1.00 40.72 84 SER A O 1
#

Radius of gyration: 11.71 Å; chains: 1; bounding box: 27×24×28 Å

Sequence (84 aa):
MQNEIGLAIRLARVAVGKSQWQVARRVGVHPASVNHFERGKRVPDAETVRRLWNAIEIDAPKSPLVAMVLKESRKVVGAMYATS